Protein AF-A0A519UUR5-F1 (afdb_monomer_lite)

Foldseek 3Di:
DDDPPPPPVNVVVVVVVVVVVVVVVVVLCPDPVSVCVPPPDPPCVVVVHDDDPDDDPPPDPDQCWDWDADPVRDIDIDNHDPPDDPDDD

pLDDT: mean 82.71, std 12.27, range [40.5, 96.81]

Structure (mmCIF, N/CA/C/O backbone):
data_AF-A0A519UUR5-F1
#
_entry.id   AF-A0A519UUR5-F1
#
loop_
_atom_site.group_PDB
_atom_site.id
_atom_site.type_symbol
_atom_site.label_atom_id
_atom_site.label_alt_id
_atom_site.label_comp_id
_atom_site.label_asym_id
_atom_site.label_entity_id
_atom_site.label_seq_id
_atom_site.pdbx_PDB_ins_code
_atom_site.Cartn_x
_atom_site.Cartn_y
_atom_site.Cartn_z
_atom_site.occupancy
_atom_site.B_iso_or_equiv
_atom_site.auth_seq_id
_atom_site.auth_comp_id
_atom_site.auth_asym_id
_atom_site.auth_atom_id
_atom_site.pdbx_PDB_model_num
ATOM 1 N N . ASP A 1 1 ? 28.806 -10.704 -9.974 1.00 40.50 1 ASP A N 1
ATOM 2 C CA . ASP A 1 1 ? 29.055 -10.404 -8.553 1.00 40.50 1 ASP A CA 1
ATOM 3 C C . ASP A 1 1 ? 28.543 -8.994 -8.270 1.00 40.50 1 ASP A C 1
ATOM 5 O O . ASP A 1 1 ? 29.207 -8.020 -8.582 1.00 40.50 1 ASP A O 1
ATOM 9 N N . ASP A 1 2 ? 27.229 -8.817 -8.129 1.00 47.72 2 ASP A N 1
ATOM 10 C CA . ASP A 1 2 ? 26.450 -9.004 -6.887 1.00 47.72 2 ASP A CA 1
ATOM 11 C C . ASP A 1 2 ? 26.755 -7.871 -5.888 1.00 47.72 2 ASP A C 1
ATOM 13 O O . ASP A 1 2 ? 27.717 -7.925 -5.134 1.00 47.72 2 ASP A O 1
ATOM 17 N N . LYS A 1 3 ? 26.139 -6.691 -6.051 1.00 55.22 3 LYS A N 1
ATOM 18 C CA . LYS A 1 3 ? 24.985 -6.225 -5.243 1.00 55.22 3 LYS A CA 1
ATOM 19 C C . LYS A 1 3 ? 25.127 -6.343 -3.705 1.00 55.22 3 LYS A C 1
ATOM 21 O O . LYS A 1 3 ? 24.122 -6.255 -3.013 1.00 55.22 3 LYS A O 1
ATOM 26 N N . ASN A 1 4 ? 26.337 -6.473 -3.159 1.00 57.19 4 ASN A N 1
ATOM 27 C CA . ASN A 1 4 ? 26.583 -6.636 -1.716 1.00 57.19 4 ASN A CA 1
ATOM 28 C C . ASN A 1 4 ? 27.335 -5.468 -1.059 1.00 57.19 4 ASN A C 1
ATOM 30 O O . ASN A 1 4 ? 28.048 -5.677 -0.084 1.00 57.19 4 ASN A O 1
ATOM 34 N N . ASP A 1 5 ? 27.167 -4.245 -1.558 1.00 53.12 5 ASP A N 1
ATOM 35 C CA . ASP A 1 5 ? 27.752 -3.051 -0.930 1.00 53.12 5 ASP A CA 1
ATOM 36 C C . ASP A 1 5 ? 26.672 -2.000 -0.634 1.00 53.12 5 ASP A C 1
ATOM 38 O O . ASP A 1 5 ? 26.805 -0.813 -0.919 1.00 53.12 5 ASP A O 1
ATOM 42 N N . ASP A 1 6 ? 25.542 -2.447 -0.070 1.00 61.84 6 ASP A N 1
ATOM 43 C CA . ASP A 1 6 ? 24.822 -1.572 0.858 1.00 61.84 6 ASP A CA 1
ATOM 44 C C . ASP 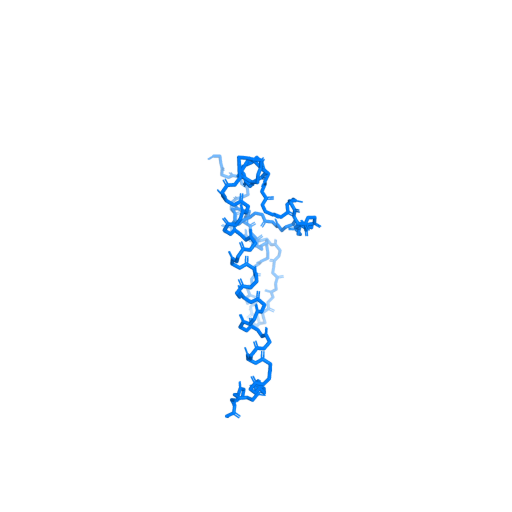A 1 6 ? 25.819 -1.299 1.995 1.00 61.84 6 ASP A C 1
ATOM 46 O O . ASP A 1 6 ? 26.084 -2.201 2.798 1.00 61.84 6 ASP A O 1
ATOM 50 N N . SER A 1 7 ? 26.389 -0.091 2.032 1.00 80.88 7 SER A N 1
ATOM 51 C CA . SER A 1 7 ? 27.338 0.346 3.058 1.00 80.88 7 SER A CA 1
ATOM 52 C C . SER A 1 7 ? 26.846 -0.078 4.446 1.00 80.88 7 SER A C 1
ATOM 54 O O . SER A 1 7 ? 25.648 -0.022 4.733 1.00 80.88 7 SER A O 1
ATOM 56 N N . VAL A 1 8 ? 27.748 -0.494 5.340 1.00 86.19 8 VAL A N 1
ATOM 57 C CA . VAL A 1 8 ? 27.404 -0.871 6.729 1.00 86.19 8 VAL A CA 1
ATOM 58 C C . VAL A 1 8 ? 26.520 0.197 7.398 1.00 86.19 8 VAL A C 1
ATOM 60 O O . VAL A 1 8 ? 25.617 -0.129 8.171 1.00 86.19 8 VAL A O 1
ATOM 63 N N . GLU A 1 9 ? 26.718 1.467 7.037 1.00 87.69 9 GLU A N 1
ATOM 64 C CA . GLU A 1 9 ? 25.879 2.588 7.463 1.00 87.69 9 GLU A CA 1
ATOM 65 C C . GLU A 1 9 ? 24.431 2.488 6.947 1.00 87.69 9 GLU A C 1
ATOM 67 O O . GLU A 1 9 ? 23.486 2.688 7.711 1.00 87.69 9 GLU A O 1
ATOM 72 N N . ASP A 1 10 ? 24.219 2.115 5.683 1.00 90.25 10 ASP A N 1
ATOM 73 C CA . ASP A 1 10 ? 22.885 1.917 5.109 1.00 90.25 10 ASP A CA 1
ATOM 74 C C . ASP A 1 10 ? 22.159 0.738 5.761 1.00 90.25 10 ASP A C 1
ATOM 76 O O . ASP A 1 10 ? 20.964 0.828 6.060 1.00 90.25 10 ASP A O 1
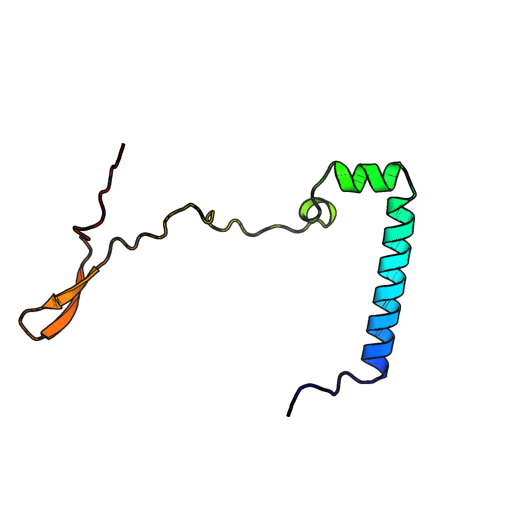ATOM 80 N N . GLN A 1 11 ? 22.871 -0.352 6.056 1.00 90.44 11 GLN A N 1
ATOM 81 C CA . GLN A 1 11 ? 22.306 -1.479 6.803 1.00 90.44 11 GLN A CA 1
ATOM 82 C C . GLN A 1 11 ? 21.914 -1.066 8.228 1.00 90.44 11 GLN A C 1
ATOM 84 O O . GLN A 1 11 ? 20.815 -1.387 8.703 1.00 90.44 11 GLN A O 1
ATOM 89 N N . LEU A 1 12 ? 22.766 -0.291 8.907 1.00 93.50 12 LEU A N 1
ATOM 90 C CA . LEU A 1 12 ? 22.479 0.239 10.236 1.00 93.50 12 LEU A CA 1
ATOM 91 C C . LEU A 1 12 ? 21.272 1.188 10.208 1.00 93.50 12 LEU A C 1
ATOM 93 O O . LEU A 1 12 ? 20.378 1.076 11.050 1.00 93.50 12 LEU A O 1
ATOM 97 N N . LYS A 1 13 ? 21.179 2.063 9.206 1.00 94.75 13 LYS A N 1
ATOM 98 C CA . LYS A 1 13 ? 20.040 2.964 9.004 1.00 94.75 13 LYS A CA 1
ATOM 99 C C . LYS A 1 13 ? 18.739 2.195 8.760 1.00 94.75 13 LYS A C 1
ATOM 101 O O . LYS A 1 13 ? 17.754 2.447 9.460 1.00 94.75 13 LYS A O 1
ATOM 106 N N . LYS A 1 14 ? 18.740 1.211 7.850 1.00 93.75 14 LYS A N 1
ATOM 107 C CA . LYS A 1 14 ? 17.585 0.331 7.575 1.00 93.75 14 LYS A CA 1
ATOM 108 C C . LYS A 1 14 ? 17.145 -0.424 8.835 1.00 93.75 14 LYS A C 1
ATOM 110 O O . LYS A 1 14 ? 15.950 -0.511 9.124 1.00 93.75 14 LYS A O 1
ATOM 115 N N . SER A 1 15 ? 18.090 -0.938 9.627 1.00 95.62 15 SER A N 1
ATOM 116 C CA . SER A 1 15 ? 17.770 -1.655 10.870 1.00 95.62 15 SER A CA 1
ATOM 117 C C . SER A 1 15 ? 17.140 -0.744 11.931 1.00 95.62 15 SER A C 1
ATOM 119 O O . SER A 1 15 ? 16.129 -1.117 12.531 1.00 95.62 15 SER A O 1
ATOM 121 N N . ARG A 1 16 ? 17.659 0.479 12.114 1.00 95.81 16 ARG A N 1
ATOM 122 C CA . ARG A 1 16 ? 17.074 1.487 13.014 1.00 95.81 16 ARG A CA 1
ATOM 123 C C . ARG A 1 16 ? 15.654 1.849 12.593 1.00 95.81 16 ARG A C 1
ATOM 125 O O . ARG A 1 16 ? 14.749 1.831 13.424 1.00 95.81 16 ARG A O 1
ATOM 132 N N . GLU A 1 17 ? 15.440 2.114 11.308 1.00 96.56 17 GLU A N 1
ATOM 133 C CA . GLU A 1 17 ? 14.117 2.419 10.759 1.00 96.56 17 GLU A CA 1
ATOM 134 C C . GLU A 1 17 ? 13.132 1.261 10.983 1.00 96.56 17 GLU A C 1
ATOM 136 O O . GLU A 1 17 ? 11.995 1.474 11.413 1.00 96.56 17 GLU A O 1
ATOM 141 N N . ARG A 1 18 ? 13.577 0.018 10.767 1.00 96.50 18 ARG A N 1
ATOM 142 C CA . ARG A 1 18 ? 12.779 -1.183 11.041 1.00 96.50 18 ARG A CA 1
ATOM 143 C C . ARG A 1 18 ? 12.376 -1.274 12.512 1.00 96.50 18 ARG A C 1
ATOM 145 O O . ARG A 1 18 ? 11.208 -1.532 12.799 1.00 96.50 18 ARG A O 1
ATOM 152 N N . ILE A 1 19 ? 13.307 -1.045 13.440 1.00 96.81 19 ILE A N 1
ATOM 153 C CA . ILE A 1 19 ? 13.027 -1.064 14.885 1.00 96.81 19 ILE A CA 1
ATOM 154 C C . ILE A 1 19 ? 11.999 0.012 15.251 1.00 96.81 19 ILE A C 1
ATOM 156 O O . ILE A 1 19 ? 11.058 -0.272 15.993 1.00 96.81 19 ILE A O 1
ATOM 160 N N . LEU A 1 20 ? 12.146 1.230 14.725 1.00 96.81 20 LEU A N 1
ATOM 161 C CA . LEU A 1 20 ? 11.206 2.325 14.976 1.00 96.81 20 LEU A CA 1
ATOM 162 C C . LEU A 1 20 ? 9.800 1.990 14.466 1.00 96.81 20 LEU A C 1
ATOM 164 O O . LEU A 1 20 ? 8.836 2.124 15.219 1.00 96.81 20 LEU A O 1
ATOM 168 N N . ARG A 1 21 ? 9.683 1.471 13.237 1.00 95.19 21 ARG A N 1
ATOM 169 C CA . ARG A 1 21 ? 8.398 1.024 12.673 1.00 95.19 21 ARG A CA 1
ATOM 170 C C . ARG A 1 21 ? 7.733 -0.060 13.518 1.00 95.19 21 ARG A C 1
ATOM 172 O O . ARG A 1 21 ? 6.532 0.005 13.752 1.00 95.19 21 ARG A O 1
ATOM 179 N N . LEU A 1 22 ? 8.498 -1.047 13.988 1.00 95.75 22 LEU A N 1
ATOM 180 C CA . LEU A 1 22 ? 7.966 -2.120 14.834 1.00 95.75 22 LEU A CA 1
ATOM 181 C C . LEU A 1 22 ? 7.478 -1.599 16.189 1.00 95.75 22 LEU A C 1
ATOM 183 O O . LEU A 1 22 ? 6.443 -2.051 16.680 1.00 95.75 22 LEU A O 1
ATOM 187 N N . LYS A 1 23 ? 8.193 -0.640 16.789 1.00 95.50 23 LYS A N 1
ATOM 188 C CA . LYS A 1 23 ? 7.772 0.007 18.039 1.00 95.50 23 LYS A CA 1
ATOM 189 C C . LYS A 1 23 ? 6.476 0.795 17.859 1.00 95.50 23 LYS A C 1
ATOM 191 O O . LYS A 1 23 ? 5.565 0.611 18.661 1.00 95.50 23 LYS A O 1
ATOM 196 N N . ASP A 1 24 ? 6.381 1.604 16.805 1.00 92.94 24 ASP A N 1
ATOM 197 C CA . ASP A 1 24 ? 5.167 2.359 16.466 1.00 92.94 24 ASP A CA 1
ATOM 198 C C . ASP A 1 24 ? 3.973 1.423 16.230 1.00 92.94 24 ASP A C 1
ATOM 200 O O . ASP A 1 24 ? 2.915 1.597 16.832 1.00 92.94 24 ASP A O 1
ATOM 204 N N . LEU A 1 25 ? 4.169 0.353 15.451 1.00 91.12 25 LEU A N 1
ATOM 205 C CA . LEU A 1 25 ? 3.140 -0.665 15.231 1.00 91.12 25 LEU A CA 1
ATOM 206 C C . LEU A 1 25 ? 2.692 -1.314 16.547 1.00 91.12 25 LEU A C 1
ATOM 208 O O . LEU A 1 25 ? 1.499 -1.430 16.808 1.00 91.12 25 LEU A O 1
ATOM 212 N N . SER A 1 26 ? 3.640 -1.696 17.404 1.00 93.06 26 SER A N 1
ATOM 213 C CA . SER A 1 26 ? 3.333 -2.318 18.697 1.00 93.06 26 SER A CA 1
ATOM 214 C C . SER A 1 26 ? 2.620 -1.364 19.661 1.00 93.06 26 SER A C 1
ATOM 216 O O . SER A 1 26 ? 1.929 -1.818 20.571 1.00 93.06 26 SER A O 1
ATOM 218 N N . LEU A 1 27 ? 2.829 -0.052 19.532 1.00 92.81 27 LEU A N 1
ATOM 219 C CA . LEU A 1 27 ? 2.111 0.956 20.308 1.00 92.81 27 LEU A CA 1
ATOM 220 C C . LEU A 1 27 ? 0.678 1.114 19.788 1.00 92.81 27 LEU A C 1
ATOM 222 O O . LEU A 1 27 ? -0.256 1.047 20.581 1.00 92.81 27 LEU A O 1
ATOM 226 N N . LYS A 1 28 ? 0.505 1.231 18.466 1.00 90.44 28 LYS A N 1
ATOM 227 C CA . LYS A 1 28 ? -0.809 1.332 17.808 1.00 90.44 28 LYS A CA 1
ATOM 228 C C . LYS A 1 28 ? -1.698 0.118 18.065 1.00 90.44 28 LYS A C 1
ATOM 230 O O . LYS A 1 28 ? -2.877 0.287 18.329 1.00 90.44 28 LYS A O 1
ATOM 235 N N . LEU A 1 29 ? -1.132 -1.090 18.061 1.00 91.56 29 LEU A N 1
ATOM 236 C CA . LEU A 1 29 ? -1.875 -2.321 18.369 1.00 91.56 29 LEU A CA 1
ATOM 237 C C . LEU A 1 29 ? -2.275 -2.446 19.847 1.00 91.56 29 LEU A C 1
ATOM 239 O O . LEU A 1 29 ? -3.156 -3.232 20.174 1.00 91.56 29 LEU A O 1
ATOM 243 N N . ARG A 1 30 ? -1.618 -1.710 20.752 1.00 92.31 30 ARG A N 1
ATOM 244 C CA . ARG A 1 30 ? -1.937 -1.727 22.187 1.00 92.31 30 ARG A CA 1
ATOM 245 C C . ARG A 1 30 ? -3.025 -0.737 22.579 1.00 92.31 30 ARG A C 1
ATOM 247 O O . ARG A 1 30 ? -3.579 -0.871 23.666 1.00 92.31 30 ARG A O 1
ATOM 254 N N . THR A 1 31 ? -3.311 0.258 21.746 1.00 92.69 31 THR A N 1
ATOM 255 C CA . THR A 1 31 ? -4.368 1.233 22.013 1.00 92.69 31 THR A CA 1
ATOM 256 C C . THR A 1 31 ? -5.655 0.802 21.323 1.00 92.69 31 THR A C 1
ATOM 258 O O . THR A 1 31 ? -5.645 0.361 20.178 1.00 92.69 31 THR A O 1
ATOM 261 N N . THR A 1 32 ? -6.789 0.956 22.006 1.00 87.81 32 THR A N 1
ATOM 262 C CA . THR A 1 32 ? -8.113 0.641 21.444 1.00 87.81 32 THR A CA 1
ATOM 263 C C . THR A 1 32 ? -8.395 1.461 20.189 1.00 87.81 32 THR A C 1
ATOM 265 O O . THR A 1 32 ? -8.862 0.926 19.191 1.00 87.81 32 THR A O 1
ATOM 268 N N . ASN A 1 33 ? -8.030 2.746 20.211 1.00 87.38 33 ASN A N 1
ATOM 269 C CA . ASN A 1 33 ? -8.225 3.648 19.078 1.00 87.38 33 ASN A CA 1
ATOM 270 C C . ASN A 1 33 ? -7.340 3.260 17.884 1.00 87.38 33 ASN A C 1
ATOM 272 O O . ASN A 1 33 ? -7.821 3.231 16.756 1.00 87.38 33 ASN A O 1
ATOM 276 N N . GLY A 1 34 ? -6.067 2.916 18.123 1.00 87.69 34 GLY A N 1
ATOM 277 C CA . GLY A 1 34 ? -5.156 2.501 17.054 1.00 87.69 34 GLY A CA 1
ATOM 278 C C . GLY A 1 34 ? -5.566 1.170 16.426 1.00 87.69 34 GLY A C 1
ATOM 279 O O . GLY A 1 34 ? -5.460 1.007 15.213 1.00 87.69 34 GLY A O 1
ATOM 280 N N . LEU A 1 35 ? -6.092 0.239 17.225 1.00 88.81 35 LEU A N 1
ATOM 281 C CA . LEU A 1 35 ? -6.646 -1.015 16.723 1.00 88.81 35 LEU A CA 1
ATOM 282 C C . LEU A 1 35 ? -7.89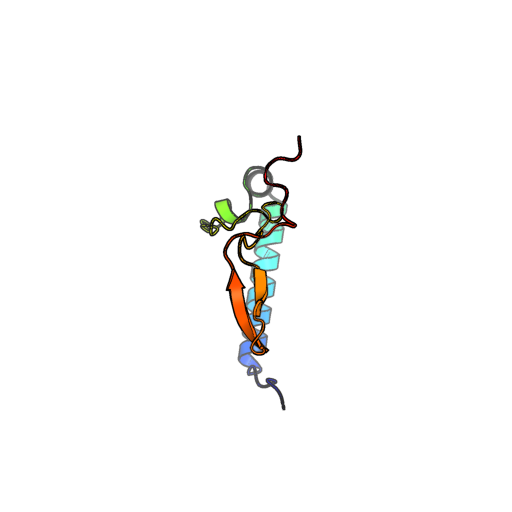8 -0.775 15.866 1.00 88.81 35 LEU A C 1
ATOM 284 O O . LEU A 1 35 ? -7.985 -1.284 14.752 1.00 88.81 35 LEU A O 1
ATOM 288 N N . GLN A 1 36 ? -8.815 0.070 16.338 1.00 90.94 36 GLN A N 1
ATOM 289 C CA . GLN A 1 36 ? -10.053 0.390 15.633 1.00 90.94 36 GLN A CA 1
ATOM 290 C C . GLN A 1 36 ? -9.799 1.070 14.274 1.00 90.94 36 GLN A C 1
ATOM 292 O O . GLN A 1 36 ? -10.462 0.749 13.287 1.00 90.94 36 GLN A O 1
ATOM 297 N N . GLU A 1 37 ? -8.805 1.957 14.176 1.00 85.81 37 GLU A N 1
ATOM 298 C CA . GLU A 1 37 ? -8.361 2.515 12.888 1.00 85.81 37 GLU A CA 1
ATOM 299 C C . GLU A 1 37 ? -7.843 1.427 11.931 1.00 85.81 37 GLU A C 1
ATOM 301 O O . GLU A 1 37 ? -8.108 1.470 10.728 1.00 85.81 37 GLU A O 1
ATOM 306 N N . LEU A 1 38 ? -7.101 0.441 12.449 1.00 89.56 38 LEU A N 1
ATOM 307 C CA . LEU A 1 38 ? -6.523 -0.640 11.648 1.00 89.56 38 LEU A CA 1
ATOM 308 C C . LEU A 1 38 ? -7.565 -1.652 11.144 1.00 89.56 38 LEU A C 1
ATOM 310 O O . LEU A 1 38 ? -7.318 -2.292 10.117 1.00 89.56 38 LEU A O 1
ATOM 314 N N . GLU A 1 39 ? -8.688 -1.794 11.842 1.00 90.00 39 GLU A N 1
ATOM 315 C CA . GLU A 1 39 ? -9.769 -2.726 11.503 1.00 90.00 39 GLU A CA 1
ATOM 316 C C . GLU A 1 39 ? -10.798 -2.114 10.545 1.00 90.00 39 GLU A C 1
ATOM 318 O O . GLU A 1 39 ? -11.235 -2.778 9.606 1.00 90.00 39 GLU A O 1
ATOM 323 N N . ASN A 1 40 ? -11.158 -0.843 10.740 1.00 93.81 40 ASN A N 1
ATOM 324 C CA . ASN A 1 40 ? -12.270 -0.223 10.011 1.00 93.81 40 ASN A CA 1
ATOM 325 C C . ASN A 1 40 ? -11.931 0.183 8.573 1.00 93.81 40 ASN A C 1
ATOM 327 O O . ASN A 1 40 ? -12.817 0.227 7.719 1.00 93.81 40 ASN A O 1
ATOM 331 N N . GLU A 1 41 ? -10.667 0.498 8.286 1.00 91.12 41 GLU A N 1
ATOM 332 C CA . GLU A 1 41 ? -10.254 0.965 6.963 1.00 91.12 41 GLU A CA 1
ATOM 333 C C . GLU A 1 41 ? -9.083 0.158 6.413 1.00 91.12 41 GLU A C 1
ATOM 335 O O . GLU A 1 41 ? -8.112 -0.066 7.127 1.00 91.12 41 GLU A O 1
ATOM 340 N N . PRO A 1 42 ? -9.084 -0.227 5.127 1.00 91.62 42 PRO A N 1
ATOM 341 C CA . PRO A 1 42 ? -7.973 -0.959 4.534 1.00 91.62 42 PRO A CA 1
ATOM 342 C C . PRO A 1 42 ? -6.692 -0.114 4.464 1.00 91.62 42 PRO A C 1
ATOM 344 O O . PRO A 1 42 ? -6.717 1.110 4.316 1.00 91.62 42 PRO A O 1
ATOM 347 N N . ALA A 1 43 ? -5.537 -0.786 4.494 1.00 91.25 43 ALA A N 1
ATOM 348 C CA . ALA A 1 43 ? -4.228 -0.138 4.612 1.00 91.25 43 ALA A CA 1
ATOM 349 C C . ALA A 1 43 ? -3.920 0.896 3.514 1.00 91.25 43 ALA A C 1
ATOM 351 O O . ALA A 1 43 ? -3.240 1.882 3.794 1.00 91.25 43 ALA A O 1
ATOM 352 N N . TYR A 1 44 ? -4.403 0.685 2.285 1.00 92.19 44 TYR A N 1
ATOM 353 C CA . TYR A 1 44 ? -4.182 1.623 1.182 1.00 92.19 44 TYR A CA 1
ATOM 354 C C . TYR A 1 44 ? -4.925 2.948 1.404 1.00 92.19 44 TYR A C 1
ATOM 356 O O . TYR A 1 44 ? -4.337 4.003 1.183 1.00 92.19 44 TYR A O 1
ATOM 364 N N . LYS A 1 45 ? -6.156 2.911 1.942 1.00 91.19 45 LYS A N 1
ATOM 365 C CA . LYS A 1 45 ? -6.916 4.120 2.298 1.00 91.19 45 LYS A CA 1
ATOM 366 C C . LYS A 1 45 ? -6.261 4.862 3.459 1.00 91.19 45 LYS A C 1
ATOM 368 O O . LYS A 1 45 ? -5.979 6.047 3.324 1.00 91.19 45 LYS A O 1
ATOM 373 N N . ARG A 1 46 ? -5.889 4.148 4.532 1.00 90.62 46 ARG A N 1
ATOM 374 C CA . ARG A 1 46 ? -5.183 4.734 5.692 1.00 90.62 46 ARG A CA 1
ATOM 375 C C . ARG A 1 46 ? -3.876 5.435 5.314 1.00 90.62 46 ARG A C 1
ATOM 377 O O . ARG A 1 46 ? -3.464 6.380 5.973 1.00 90.62 46 ARG A O 1
ATOM 384 N N . LYS A 1 47 ? -3.197 4.943 4.272 1.00 91.06 47 LYS A N 1
ATOM 385 C CA . LYS A 1 47 ? -1.947 5.514 3.748 1.00 91.06 47 LYS A CA 1
ATOM 386 C C . LYS A 1 47 ? -2.151 6.546 2.637 1.00 91.06 47 LYS A C 1
ATOM 388 O O . LYS A 1 47 ? -1.157 6.986 2.072 1.00 91.06 47 LYS A O 1
ATOM 393 N N . GLN A 1 48 ? -3.394 6.901 2.302 1.00 91.44 48 GLN A N 1
ATOM 394 C CA . GLN A 1 48 ? -3.718 7.802 1.188 1.00 91.44 48 GLN A CA 1
ATOM 395 C C . GLN A 1 48 ? -3.094 7.343 -0.146 1.00 91.44 48 GLN A C 1
ATOM 397 O O . GLN A 1 48 ? -2.692 8.146 -0.984 1.00 91.44 48 GLN A O 1
ATOM 402 N N . MET A 1 49 ? -2.995 6.023 -0.333 1.00 90.81 49 MET A N 1
ATOM 403 C CA . MET A 1 49 ? -2.442 5.402 -1.532 1.00 90.81 49 MET A CA 1
ATOM 404 C C . MET A 1 49 ? -3.566 5.132 -2.528 1.00 90.81 49 MET A C 1
ATOM 406 O O . MET A 1 49 ? -4.447 4.309 -2.274 1.00 90.81 49 MET A O 1
ATOM 410 N N . GLN A 1 50 ? -3.496 5.782 -3.687 1.00 89.00 50 GLN A N 1
ATOM 411 C CA . GLN A 1 50 ? -4.398 5.512 -4.802 1.00 89.00 50 GLN A CA 1
ATOM 412 C C . GLN A 1 50 ? -3.941 4.242 -5.525 1.00 89.00 50 GLN A C 1
ATOM 414 O O . GLN A 1 50 ? -2.838 4.190 -6.071 1.00 89.00 50 GLN A O 1
ATOM 419 N N . LEU A 1 51 ? -4.781 3.208 -5.511 1.00 85.12 51 LEU A N 1
ATOM 420 C CA . LEU A 1 51 ? -4.555 2.002 -6.304 1.00 85.12 51 LEU A CA 1
ATOM 421 C C . LEU A 1 51 ? -4.891 2.295 -7.769 1.00 85.12 51 LEU A C 1
ATOM 423 O O . LEU A 1 51 ? -5.868 2.981 -8.067 1.00 85.12 51 LEU A O 1
ATOM 427 N N . GLN A 1 52 ? -4.075 1.774 -8.682 1.00 85.50 52 GLN A N 1
ATOM 428 C CA . GLN A 1 52 ? -4.429 1.766 -10.096 1.00 85.50 52 GLN A CA 1
ATOM 429 C C . GLN A 1 52 ? -5.584 0.787 -10.301 1.00 85.50 52 GLN A C 1
ATOM 431 O O . GLN A 1 52 ? -5.531 -0.347 -9.823 1.00 85.50 52 GLN A O 1
ATOM 436 N N . GLN A 1 53 ? -6.613 1.231 -11.018 1.00 81.88 53 GLN A N 1
ATOM 437 C CA . GLN A 1 53 ? -7.711 0.367 -11.430 1.00 81.88 53 GLN A CA 1
ATOM 438 C C . GLN A 1 53 ? -7.209 -0.534 -12.556 1.00 81.88 53 GLN A C 1
ATOM 440 O O . GLN A 1 53 ? -7.206 -0.151 -13.723 1.00 81.88 53 GLN A O 1
ATOM 445 N N . VAL A 1 54 ? -6.714 -1.706 -12.174 1.00 82.25 54 VAL A N 1
ATOM 446 C CA . VAL A 1 54 ? -6.355 -2.778 -13.101 1.00 82.25 54 VAL A CA 1
ATOM 447 C C . VAL A 1 54 ? -7.562 -3.679 -13.320 1.00 82.25 54 VAL A C 1
ATOM 449 O O . VAL A 1 54 ? -8.384 -3.850 -12.417 1.00 82.25 54 VAL A O 1
ATOM 452 N N . GLN A 1 55 ? -7.670 -4.244 -14.521 1.00 83.62 55 GLN A N 1
ATOM 453 C CA . GLN A 1 55 ? -8.718 -5.212 -14.832 1.00 83.62 55 GLN A CA 1
ATOM 454 C C . GLN A 1 55 ? -8.642 -6.387 -13.862 1.00 83.62 55 GLN A C 1
ATOM 456 O O . GLN A 1 55 ? -7.554 -6.856 -13.508 1.00 83.62 55 GLN A O 1
ATOM 461 N N . HIS A 1 56 ? -9.806 -6.813 -13.374 1.00 85.00 56 HIS A N 1
ATOM 462 C CA . HIS A 1 56 ? -9.868 -7.889 -12.400 1.00 85.00 56 HIS A CA 1
ATOM 463 C C . HIS A 1 56 ? -9.312 -9.176 -13.020 1.00 85.00 56 HIS A C 1
ATOM 465 O O . HIS A 1 56 ? -9.513 -9.441 -14.197 1.00 85.00 56 HIS A O 1
ATOM 471 N N . SER A 1 57 ? -8.632 -10.012 -12.234 1.00 82.00 57 SER A N 1
ATOM 472 C CA . SER A 1 57 ? -8.017 -11.248 -12.754 1.00 82.00 57 SER A CA 1
ATOM 473 C C . SER A 1 57 ? -9.010 -12.247 -13.368 1.00 82.00 57 SER A C 1
ATOM 475 O O . SER A 1 57 ? -8.610 -13.095 -14.158 1.00 82.00 57 SER A O 1
ATOM 477 N N . SER A 1 58 ? -10.298 -12.149 -13.016 1.00 82.12 58 SER A N 1
ATOM 478 C CA . SER A 1 58 ? -11.365 -12.940 -13.643 1.00 82.12 58 SER A CA 1
ATOM 479 C C . SER A 1 58 ? -11.862 -12.353 -14.965 1.00 82.12 58 SER A C 1
ATOM 481 O O . SER A 1 58 ? -12.652 -13.000 -15.646 1.00 82.12 58 SER A O 1
ATOM 483 N N . GLU A 1 59 ? -11.473 -11.125 -15.312 1.00 78.88 59 GLU A N 1
ATOM 484 C CA . GLU A 1 59 ? -11.751 -10.567 -16.628 1.00 78.88 59 GLU A CA 1
ATOM 485 C C . GLU A 1 59 ? -10.821 -11.235 -17.639 1.00 78.88 59 GLU A C 1
ATOM 487 O O . GLU A 1 59 ? -9.594 -11.153 -17.556 1.00 78.88 59 GLU A O 1
ATOM 492 N N . SER A 1 60 ? -11.424 -11.940 -18.592 1.00 71.25 60 SER A N 1
ATOM 493 C CA . SER A 1 60 ? -10.687 -12.653 -19.625 1.00 71.25 60 SER A CA 1
ATOM 494 C C . SER A 1 60 ? -10.123 -11.665 -20.647 1.00 71.25 60 SER A C 1
ATOM 496 O O . SER A 1 60 ? -10.871 -11.004 -21.366 1.00 71.25 60 SER A O 1
ATOM 498 N N . GLN A 1 61 ? -8.795 -11.594 -20.750 1.00 69.00 61 GLN A N 1
ATOM 499 C CA . GLN A 1 61 ? -8.090 -10.909 -21.840 1.00 69.00 61 GLN A CA 1
ATOM 500 C C . GLN A 1 61 ? -8.089 -11.796 -23.092 1.00 69.00 61 GLN A C 1
ATOM 502 O O . GLN A 1 61 ? -7.042 -12.243 -23.562 1.00 69.00 61 GLN A O 1
ATOM 507 N N . VAL A 1 62 ? -9.270 -12.129 -23.612 1.00 72.38 62 VAL A N 1
ATOM 508 C CA . VAL A 1 62 ? -9.369 -12.913 -24.847 1.00 72.38 62 VAL A CA 1
ATOM 509 C C . VAL A 1 62 ? -9.057 -12.013 -26.032 1.00 72.38 62 VAL A C 1
ATOM 511 O O . VAL A 1 62 ? -9.852 -11.160 -26.423 1.00 72.38 62 VAL A O 1
ATOM 514 N N . SER A 1 63 ? -7.876 -12.212 -26.620 1.00 72.19 63 SER A N 1
ATOM 515 C CA . SER A 1 63 ? -7.563 -11.631 -27.920 1.00 72.19 63 SER A CA 1
ATOM 516 C C . SER A 1 63 ? -8.572 -12.154 -28.943 1.00 72.19 63 SER A C 1
ATOM 518 O O . SER A 1 63 ? -8.632 -13.355 -29.216 1.00 72.19 63 SER A O 1
ATOM 520 N N . ARG A 1 64 ? -9.353 -11.246 -29.539 1.00 77.25 64 ARG A N 1
ATOM 521 C CA . ARG A 1 64 ? -10.235 -11.564 -30.678 1.00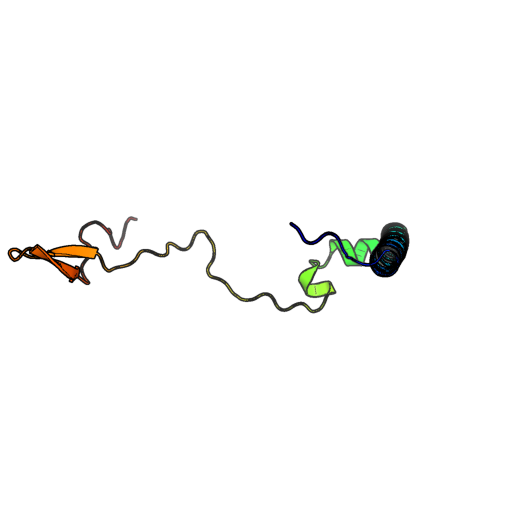 77.25 64 ARG A CA 1
ATOM 522 C C . ARG A 1 64 ? -9.438 -11.948 -31.930 1.00 77.25 64 ARG A C 1
ATOM 524 O O . ARG A 1 64 ? -10.011 -12.485 -32.872 1.00 77.25 64 ARG A O 1
ATOM 531 N N . PHE A 1 65 ? -8.128 -11.698 -31.931 1.00 83.19 65 PHE A N 1
ATOM 532 C CA . PHE A 1 65 ? -7.246 -11.997 -33.046 1.00 83.19 65 PHE A CA 1
ATOM 533 C C . PHE A 1 65 ? -6.606 -13.382 -32.930 1.00 83.19 65 PHE A C 1
ATOM 535 O O . PHE A 1 65 ? -6.123 -13.762 -31.861 1.00 83.19 65 PHE A O 1
ATOM 542 N N . THR A 1 66 ? -6.535 -14.096 -34.053 1.00 81.69 66 THR A N 1
ATOM 543 C CA . THR A 1 66 ? -5.814 -15.368 -34.205 1.00 81.69 66 THR A CA 1
ATOM 544 C C . THR A 1 66 ? -4.632 -15.210 -35.144 1.00 81.69 66 THR A C 1
ATOM 546 O O . THR A 1 66 ? -4.743 -14.524 -36.158 1.00 81.69 66 THR A O 1
ATOM 549 N N . LEU A 1 67 ? -3.531 -15.896 -34.846 1.00 84.56 67 LEU A N 1
ATOM 550 C CA . LEU A 1 67 ? -2.391 -16.009 -35.749 1.00 84.56 67 LEU A CA 1
ATOM 551 C C . LEU A 1 67 ? -2.5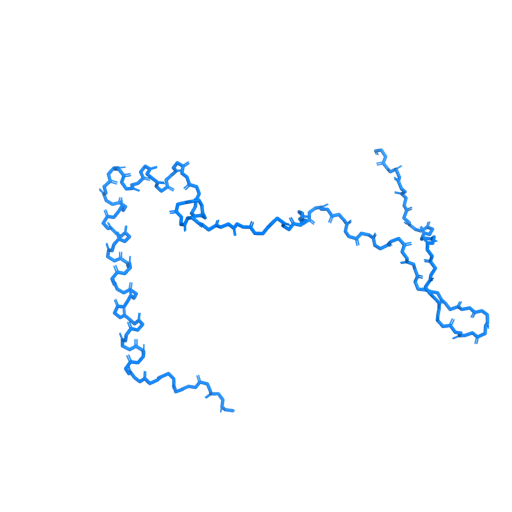95 -17.230 -36.658 1.00 84.56 67 LEU A C 1
ATOM 553 O O . LEU A 1 67 ? -2.760 -18.341 -36.156 1.00 84.56 67 LEU A O 1
ATOM 557 N N . SER A 1 68 ? -2.602 -17.035 -37.972 1.00 81.19 68 SER A N 1
ATOM 558 C CA . SER A 1 68 ? -2.719 -18.119 -38.956 1.00 81.19 68 SER A CA 1
ATOM 559 C C . SER A 1 68 ? -1.688 -17.949 -40.061 1.00 81.19 68 SER A C 1
ATOM 561 O O . SER A 1 68 ? -1.285 -16.829 -40.358 1.00 81.19 68 SER A O 1
ATOM 563 N N . ASN A 1 69 ? -1.275 -19.051 -40.678 1.00 83.75 69 ASN A N 1
ATOM 564 C CA . ASN A 1 69 ? -0.439 -19.000 -41.873 1.00 83.75 69 ASN A CA 1
ATOM 565 C C . ASN A 1 69 ? -1.342 -19.059 -43.107 1.00 83.75 69 ASN A C 1
ATOM 567 O O . ASN A 1 69 ? -2.265 -19.876 -43.138 1.00 83.75 69 ASN A O 1
ATOM 571 N N . ASP A 1 70 ? -1.089 -18.183 -44.073 1.00 76.69 70 ASP A N 1
ATOM 572 C CA . ASP A 1 70 ? -1.762 -18.192 -45.372 1.00 76.69 70 ASP A CA 1
ATOM 573 C C . ASP A 1 70 ? -1.209 -19.311 -46.280 1.00 76.69 70 ASP A C 1
ATOM 575 O O . ASP A 1 70 ? -0.197 -19.937 -45.944 1.00 76.69 70 ASP A O 1
ATOM 579 N N . GLU A 1 71 ? -1.848 -19.570 -47.425 1.00 77.88 71 GLU A N 1
ATOM 580 C CA . GLU A 1 71 ? -1.420 -20.599 -48.397 1.00 77.88 71 GLU A CA 1
ATOM 581 C C . GLU A 1 71 ? 0.036 -20.414 -48.867 1.00 77.88 71 GLU A C 1
ATOM 583 O O . GLU A 1 71 ? 0.740 -21.395 -49.109 1.00 77.88 71 GLU A O 1
ATOM 588 N N . ASP A 1 72 ? 0.521 -19.169 -48.885 1.00 81.44 72 ASP A N 1
ATOM 589 C CA . ASP A 1 72 ? 1.892 -18.802 -49.257 1.00 81.44 72 ASP A CA 1
ATOM 590 C C . ASP A 1 72 ? 2.905 -18.914 -48.094 1.00 81.44 72 ASP A C 1
ATOM 592 O O . ASP A 1 72 ? 4.079 -18.560 -48.228 1.00 81.44 72 ASP A O 1
ATOM 596 N N . GLY A 1 73 ? 2.476 -19.400 -46.923 1.00 80.38 73 GLY A N 1
ATOM 597 C CA . GLY A 1 73 ? 3.327 -19.594 -45.745 1.00 80.38 73 GLY A CA 1
ATOM 598 C C . GLY A 1 73 ? 3.640 -18.318 -44.955 1.00 80.38 73 GLY A C 1
ATOM 599 O O . GLY A 1 73 ? 4.433 -18.363 -44.013 1.00 80.38 73 GLY A O 1
ATOM 600 N N . SER A 1 74 ? 3.022 -17.182 -45.293 1.00 81.75 74 SER A N 1
ATOM 601 C CA . SER A 1 74 ? 3.130 -15.940 -44.522 1.00 81.75 74 SER A CA 1
ATOM 602 C C . SER A 1 74 ? 2.211 -15.944 -43.300 1.00 81.75 74 SER A C 1
ATOM 604 O O . SER A 1 74 ? 1.033 -16.284 -43.393 1.00 81.75 74 SER A O 1
ATOM 606 N N . THR A 1 75 ? 2.738 -15.525 -42.149 1.00 85.50 75 THR A N 1
ATOM 607 C CA . THR A 1 75 ? 1.970 -15.366 -40.907 1.00 85.50 75 THR A CA 1
ATOM 608 C C . THR A 1 75 ? 1.104 -14.100 -40.953 1.00 85.50 75 THR A C 1
ATOM 610 O O . THR A 1 75 ? 1.629 -12.994 -41.073 1.00 85.50 75 THR A O 1
ATOM 613 N N . GLU A 1 76 ? -0.210 -14.251 -40.790 1.00 85.81 76 GLU A N 1
ATOM 614 C CA . GLU A 1 76 ? -1.199 -13.167 -40.737 1.00 85.81 76 GLU A CA 1
ATOM 615 C C . GLU A 1 76 ? -1.938 -13.154 -39.383 1.00 85.81 76 GLU A C 1
ATOM 617 O O . GLU A 1 76 ? -2.170 -14.193 -38.755 1.00 85.81 76 GLU A O 1
ATOM 622 N N . ILE A 1 77 ? -2.332 -11.958 -38.933 1.00 84.50 77 ILE A N 1
ATOM 623 C CA . ILE A 1 77 ? -3.226 -11.751 -37.787 1.00 84.50 77 ILE A CA 1
ATOM 624 C C . ILE A 1 77 ? -4.662 -11.577 -38.305 1.00 84.50 77 ILE A C 1
ATOM 626 O O . ILE A 1 77 ? -4.975 -10.566 -38.931 1.00 84.50 77 ILE A O 1
ATOM 630 N N . ARG A 1 78 ? -5.563 -12.520 -37.999 1.00 83.12 78 ARG A N 1
ATOM 631 C CA . ARG A 1 78 ? -6.977 -12.477 -38.424 1.00 83.12 78 ARG A CA 1
ATOM 632 C C . ARG A 1 78 ? -7.897 -12.039 -37.275 1.00 83.12 78 ARG A C 1
ATOM 634 O O . ARG A 1 78 ? -7.727 -12.536 -36.166 1.00 83.12 78 ARG A O 1
ATOM 641 N N . PRO A 1 79 ? -8.890 -11.158 -37.507 1.00 75.44 79 PRO A N 1
ATOM 642 C CA . PRO A 1 79 ? -9.756 -10.593 -36.458 1.00 75.44 79 PRO A CA 1
ATOM 643 C C . PRO A 1 79 ? -10.908 -11.495 -35.980 1.00 75.44 79 PRO A C 1
ATOM 645 O O . PRO A 1 79 ? -11.599 -11.137 -35.030 1.00 75.44 79 PRO A O 1
ATOM 648 N N . ASN A 1 80 ? -11.147 -12.633 -36.638 1.00 72.44 80 ASN A N 1
ATOM 649 C CA . ASN A 1 80 ? -12.292 -13.506 -36.370 1.00 72.44 80 ASN A CA 1
ATOM 650 C C . ASN A 1 80 ? -11.827 -14.836 -35.760 1.00 72.44 80 ASN A C 1
ATOM 652 O O . ASN A 1 80 ? -11.659 -15.826 -36.475 1.00 72.44 80 ASN A O 1
ATOM 656 N N . ASN A 1 81 ? -11.614 -14.866 -34.441 1.00 75.81 81 ASN A N 1
ATOM 657 C CA . ASN A 1 81 ? -11.303 -16.103 -33.722 1.00 75.81 81 ASN A CA 1
ATOM 658 C C . ASN A 1 81 ? -12.524 -17.042 -33.650 1.00 75.81 81 ASN A C 1
ATOM 660 O O . ASN A 1 81 ? -13.412 -16.844 -32.825 1.00 75.81 81 ASN A O 1
ATOM 664 N N . SER A 1 82 ? -12.548 -18.094 -34.476 1.00 73.12 82 SER A N 1
ATOM 665 C CA . SER A 1 82 ? -13.644 -19.083 -34.509 1.00 73.12 82 SER A CA 1
ATOM 666 C C . SER A 1 82 ? -13.743 -19.973 -33.258 1.00 73.12 82 SER A C 1
ATOM 668 O O . SER A 1 82 ? -14.726 -20.699 -33.122 1.00 73.12 82 SER A O 1
ATOM 670 N N . PHE A 1 83 ? -12.746 -19.955 -32.366 1.00 72.75 83 PHE A N 1
ATOM 671 C CA . PHE A 1 83 ? -12.739 -20.730 -31.118 1.00 72.75 83 PHE A CA 1
ATOM 672 C C . PHE A 1 83 ? -13.271 -19.937 -29.917 1.00 72.75 83 PHE A C 1
ATOM 674 O O . PHE A 1 83 ? -13.381 -20.484 -28.822 1.00 72.75 83 PHE A O 1
ATOM 681 N N . LEU A 1 84 ? -13.586 -18.650 -30.099 1.00 75.44 84 LEU A N 1
ATOM 682 C CA . LEU A 1 84 ? -14.145 -17.812 -29.048 1.00 75.44 84 LEU A CA 1
ATOM 683 C C . LEU A 1 84 ? -15.675 -17.787 -29.165 1.00 75.44 84 LEU A C 1
ATOM 685 O O . LEU A 1 84 ? -16.229 -17.154 -30.061 1.00 75.44 84 LEU A O 1
ATOM 689 N N . HIS A 1 85 ? -16.364 -18.494 -28.270 1.00 75.19 85 HIS A N 1
ATOM 690 C CA . HIS A 1 85 ? -17.826 -18.502 -28.214 1.00 75.19 85 HIS A CA 1
ATOM 691 C C . HIS A 1 85 ? -18.315 -17.241 -27.487 1.00 75.19 85 HIS A C 1
ATOM 693 O O . HIS A 1 85 ? -18.224 -17.154 -26.268 1.00 75.19 85 HIS A O 1
ATOM 699 N N . ASP A 1 86 ? -18.796 -16.255 -28.251 1.00 68.75 86 ASP A N 1
ATOM 700 C CA . ASP A 1 86 ? -19.095 -14.889 -27.773 1.00 68.75 86 ASP A CA 1
ATOM 701 C C . ASP A 1 86 ? -20.306 -14.805 -26.816 1.00 68.75 86 ASP A C 1
ATOM 703 O O . ASP A 1 86 ? -20.562 -13.734 -26.295 1.00 68.75 86 ASP A O 1
ATOM 707 N N . ASN A 1 87 ? -21.047 -15.897 -26.566 1.00 53.44 87 ASN A N 1
ATOM 708 C CA . ASN A 1 87 ? -22.170 -15.952 -25.613 1.00 53.44 87 ASN A CA 1
ATOM 709 C C . ASN A 1 87 ? -22.409 -17.393 -25.123 1.00 53.44 87 ASN A C 1
ATOM 711 O O . ASN A 1 87 ? -23.226 -18.122 -25.685 1.00 53.44 87 ASN A O 1
ATOM 715 N N . VAL A 1 88 ? -21.678 -17.822 -24.099 1.00 54.78 88 VAL A N 1
ATOM 716 C CA . VAL A 1 88 ? -22.037 -19.013 -23.315 1.00 54.78 88 VAL A CA 1
ATOM 717 C C . VAL A 1 88 ? -22.912 -18.560 -22.142 1.00 54.78 88 VAL A C 1
ATOM 719 O O . VAL A 1 88 ? -22.417 -17.836 -21.280 1.00 54.78 88 VAL A O 1
ATOM 722 N N . ASP A 1 89 ? -24.200 -18.926 -22.173 1.00 57.09 89 ASP A N 1
ATOM 723 C CA . ASP A 1 89 ? -25.169 -18.749 -21.070 1.00 57.09 89 ASP A CA 1
ATOM 724 C C . ASP A 1 89 ? -24.793 -19.573 -19.823 1.00 57.09 89 ASP A C 1
ATOM 726 O O . ASP A 1 89 ? -24.281 -20.710 -19.986 1.00 57.09 89 ASP A O 1
#

Sequence (89 aa):
DDKNDDSVEDQLKKSRERILRLKDLSLKLRTTNGLQELENEPAYKRKQMQLQQVQHSSESQVSRFTLSNDEDGSTEIRPNNSFLHDNVD

Secondary structure (DSSP, 8-state):
-------HHHHHHHHHHHHHHHHHHHHHTTSHHHHHHHHHS-HHHHTTPPPP-PPPTTS----S-EEEE-TTS-EEEES--TT--S---

Radius of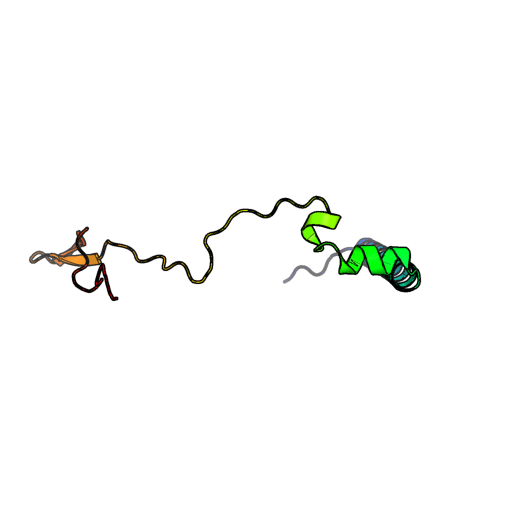 gyration: 26.51 Å; chains: 1; bounding box: 54×28×71 Å